Protein AF-A4FNT1-F1 (afdb_monomer_lite)

Secondary structure (DSSP, 8-state):
-----SSSSS----HHHHHHHHHHHHHHHHHHHHHHHGGGTTS---HHHHHHHHHHHTS-HHHHHHHHHHHHHHHHSPPPP------

Sequence (87 aa):
MLRRRSLLESMTPDHDGQLIAAEARSRRCRTNLALLRAPLAGLDLDTRDQATLTWLADRDPDAVNAVRALLERARAAPPIPDRVVAD

pLDDT: mean 84.28, std 16.74, range [46.12, 97.5]

Radius of gyration: 23.42 Å; chains: 1; bounding box: 60×31×72 Å

Structure (mmCIF, N/CA/C/O backbone):
data_AF-A4FNT1-F1
#
_entry.id   AF-A4FNT1-F1
#
loop_
_atom_site.group_PDB
_atom_site.id
_atom_site.type_symbol
_atom_site.label_atom_id
_atom_site.label_alt_id
_atom_site.label_comp_id
_atom_site.label_asym_id
_atom_site.label_entity_id
_atom_site.label_seq_id
_atom_site.pdbx_PDB_ins_code
_atom_site.Cartn_x
_atom_site.Cartn_y
_atom_site.Cartn_z
_atom_site.occupancy
_atom_site.B_iso_or_equiv
_atom_site.auth_seq_id
_atom_site.auth_comp_id
_atom_site.auth_asym_id
_atom_site.auth_atom_id
_atom_site.pdbx_PDB_model_num
ATOM 1 N N . MET A 1 1 ? 28.822 -13.547 -55.534 1.00 46.12 1 MET A N 1
ATOM 2 C CA . MET A 1 1 ? 29.321 -14.091 -54.251 1.00 46.12 1 MET A CA 1
ATOM 3 C C . MET A 1 1 ? 28.719 -13.288 -53.106 1.00 46.12 1 MET A C 1
ATOM 5 O O . MET A 1 1 ? 28.813 -12.068 -53.117 1.00 46.12 1 MET A O 1
ATOM 9 N N . LEU A 1 2 ? 28.013 -13.965 -52.195 1.00 50.00 2 LEU A N 1
ATOM 10 C CA . LEU A 1 2 ? 27.245 -13.375 -51.096 1.00 50.00 2 LEU A CA 1
ATOM 11 C C . LEU A 1 2 ? 28.157 -12.706 -50.049 1.00 50.00 2 LEU A C 1
ATOM 13 O O . LEU A 1 2 ? 28.920 -13.391 -49.376 1.00 50.00 2 LEU A O 1
ATOM 17 N N . ARG A 1 3 ? 27.982 -11.403 -49.811 1.00 54.59 3 ARG A N 1
ATOM 18 C CA . ARG A 1 3 ? 28.295 -10.759 -48.522 1.00 54.59 3 ARG A CA 1
ATOM 19 C C . ARG A 1 3 ? 27.022 -10.126 -47.968 1.00 54.59 3 ARG A C 1
ATOM 21 O O . ARG A 1 3 ? 26.803 -8.928 -48.075 1.00 54.59 3 ARG A O 1
ATOM 28 N N . ARG A 1 4 ? 26.135 -10.970 -47.440 1.00 54.44 4 ARG A N 1
ATOM 29 C CA . ARG A 1 4 ? 24.866 -10.567 -46.808 1.00 54.44 4 ARG A CA 1
ATOM 30 C C . ARG A 1 4 ? 24.655 -11.337 -45.498 1.00 54.44 4 ARG A C 1
ATOM 32 O O . ARG A 1 4 ? 23.614 -11.932 -45.267 1.00 54.44 4 ARG A O 1
ATOM 39 N N . ARG A 1 5 ? 25.702 -11.385 -44.674 1.00 53.03 5 ARG A N 1
ATOM 40 C CA . ARG A 1 5 ? 25.726 -11.969 -43.325 1.00 53.03 5 ARG A CA 1
ATOM 41 C C . ARG A 1 5 ? 26.584 -11.053 -42.452 1.00 53.03 5 ARG A C 1
ATOM 43 O O . ARG A 1 5 ? 27.777 -11.284 -42.369 1.00 53.03 5 ARG A O 1
ATOM 50 N N . SER A 1 6 ? 26.017 -9.945 -41.971 1.00 53.56 6 SER A N 1
ATOM 51 C CA . SER A 1 6 ? 26.471 -9.247 -40.747 1.00 53.56 6 SER A CA 1
ATOM 52 C C . SER A 1 6 ? 25.617 -8.007 -40.443 1.00 53.56 6 SER A C 1
ATOM 54 O O . SER A 1 6 ? 26.120 -6.900 -40.307 1.00 53.56 6 SER A O 1
ATOM 56 N N . LEU A 1 7 ? 24.292 -8.161 -40.408 1.00 50.84 7 LEU A N 1
ATOM 57 C CA . LEU A 1 7 ? 23.386 -7.107 -39.913 1.00 50.84 7 LEU A CA 1
ATOM 58 C C . LEU A 1 7 ? 22.364 -7.632 -38.892 1.00 50.84 7 LEU A C 1
ATOM 60 O O . LEU A 1 7 ? 21.500 -6.887 -38.453 1.00 50.84 7 LEU A O 1
ATOM 64 N N . LEU A 1 8 ? 22.463 -8.909 -38.506 1.00 51.75 8 LEU A N 1
ATOM 65 C CA . LEU A 1 8 ? 21.574 -9.535 -37.520 1.00 51.75 8 LEU A CA 1
ATOM 66 C C . LEU A 1 8 ? 22.269 -9.842 -36.184 1.00 51.75 8 LEU A C 1
ATOM 68 O O . LEU A 1 8 ? 21.586 -10.143 -35.217 1.00 51.75 8 LEU A O 1
ATOM 72 N N . GLU A 1 9 ? 23.598 -9.719 -36.100 1.00 47.72 9 GLU A N 1
ATOM 73 C CA . GLU A 1 9 ? 24.352 -9.912 -34.846 1.00 47.72 9 GLU A CA 1
ATOM 74 C C . GLU A 1 9 ? 24.512 -8.614 -34.035 1.00 47.72 9 GLU A C 1
ATOM 76 O O . GLU A 1 9 ? 24.930 -8.649 -32.886 1.00 47.72 9 GLU A O 1
ATOM 81 N N . SER A 1 10 ? 24.133 -7.460 -34.593 1.00 46.97 10 SER A N 1
ATOM 82 C CA . SER A 1 10 ? 24.249 -6.146 -33.942 1.00 46.97 10 SER A CA 1
ATOM 83 C C . SER A 1 10 ? 22.940 -5.639 -33.318 1.00 46.97 10 SER A C 1
ATOM 85 O O . SER A 1 10 ? 22.821 -4.454 -33.023 1.00 46.97 10 SER A O 1
ATOM 87 N N . MET A 1 11 ? 21.931 -6.501 -33.167 1.00 47.00 11 MET A N 1
ATOM 88 C CA . MET A 1 11 ? 20.576 -6.121 -32.741 1.00 47.00 11 MET A CA 1
ATOM 89 C C . MET A 1 11 ? 20.007 -7.009 -31.627 1.00 47.00 11 MET A C 1
ATOM 91 O O . MET A 1 11 ? 18.792 -7.121 -31.489 1.00 47.00 11 MET A O 1
ATOM 95 N N . THR A 1 12 ? 20.845 -7.629 -30.799 1.00 57.62 12 THR A N 1
ATOM 96 C CA . THR A 1 12 ? 20.370 -8.074 -29.484 1.00 57.62 12 THR A CA 1
ATOM 97 C C . THR A 1 12 ? 20.496 -6.881 -28.540 1.00 57.62 12 THR A C 1
ATOM 99 O O . THR A 1 12 ? 21.617 -6.571 -28.129 1.00 57.62 12 THR A O 1
ATOM 102 N N . PRO A 1 13 ? 19.407 -6.145 -28.236 1.00 59.41 13 PRO A N 1
ATOM 103 C CA . PRO A 1 13 ? 19.458 -5.172 -27.153 1.00 59.41 13 PRO A CA 1
ATOM 104 C C . PRO A 1 13 ? 19.927 -5.899 -25.890 1.00 59.41 13 PRO A C 1
ATOM 106 O O . PRO A 1 13 ? 19.587 -7.067 -25.730 1.00 59.41 13 PRO A O 1
ATOM 109 N N . ASP A 1 14 ? 20.720 -5.218 -25.060 1.00 75.88 14 ASP A N 1
ATOM 110 C CA . ASP A 1 14 ? 21.331 -5.698 -23.810 1.00 75.88 14 ASP A CA 1
ATOM 111 C C . ASP A 1 14 ? 20.342 -6.509 -22.947 1.00 75.88 14 ASP A C 1
ATOM 113 O O . ASP A 1 14 ? 19.630 -5.977 -22.093 1.00 75.88 14 ASP A O 1
ATOM 117 N N . HIS A 1 15 ? 20.225 -7.800 -23.260 1.00 76.81 15 HIS A N 1
ATOM 118 C CA . HIS A 1 15 ? 19.178 -8.676 -22.745 1.00 76.81 15 HIS A CA 1
ATOM 119 C C . HIS A 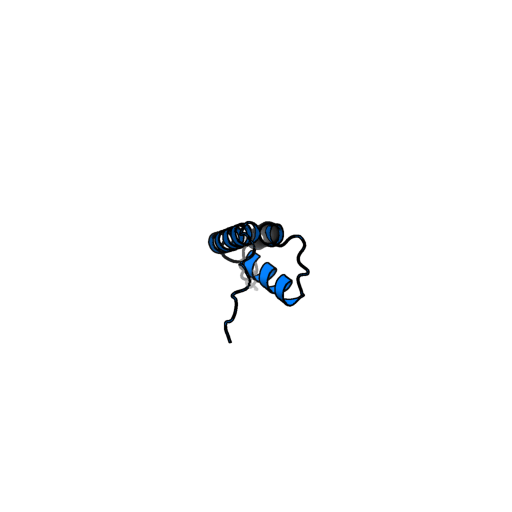1 15 ? 19.439 -8.970 -21.272 1.00 76.81 15 HIS A C 1
ATOM 121 O O . HIS A 1 15 ? 18.518 -8.937 -20.459 1.00 76.81 15 HIS A O 1
ATOM 127 N N . ASP A 1 16 ? 20.713 -9.144 -20.927 1.00 78.81 16 ASP A N 1
ATOM 128 C CA . ASP A 1 16 ? 21.172 -9.343 -19.560 1.00 78.81 16 ASP A CA 1
ATOM 129 C C . ASP A 1 16 ? 20.913 -8.088 -18.716 1.00 78.81 16 ASP A C 1
ATOM 131 O O . ASP A 1 16 ? 20.340 -8.189 -17.628 1.00 78.81 16 ASP A O 1
ATOM 135 N N . GLY A 1 17 ? 21.214 -6.891 -19.235 1.00 81.19 17 GLY A N 1
ATOM 136 C CA . GLY A 1 17 ? 20.878 -5.628 -18.573 1.00 81.19 17 GLY A CA 1
ATOM 137 C C . GLY A 1 17 ? 19.373 -5.450 -18.339 1.00 81.19 17 GLY A C 1
ATOM 138 O O . GLY A 1 17 ? 18.953 -5.018 -17.260 1.00 81.19 17 GLY A O 1
ATOM 139 N N . GLN A 1 18 ? 18.535 -5.842 -19.304 1.00 83.94 18 GLN A N 1
ATOM 140 C CA . GLN A 1 18 ? 17.073 -5.809 -19.164 1.00 83.94 18 GLN A CA 1
ATOM 141 C C . GLN A 1 18 ? 16.551 -6.817 -18.133 1.00 83.94 18 GLN A C 1
ATOM 143 O O . GLN A 1 18 ? 15.673 -6.470 -17.339 1.00 83.94 18 GLN A O 1
ATOM 148 N N . LEU A 1 19 ? 17.095 -8.037 -18.106 1.00 87.31 19 LEU A N 1
ATOM 149 C CA . L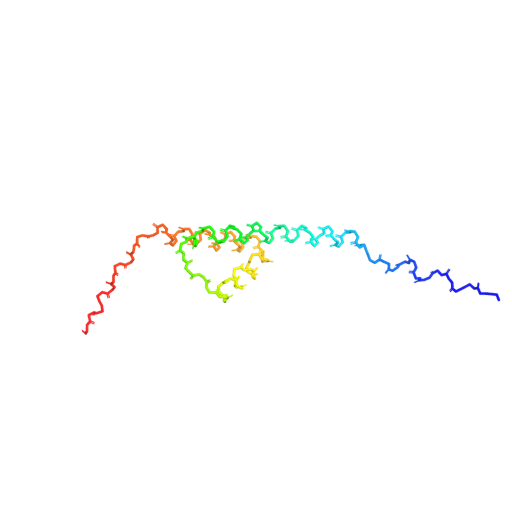EU A 1 19 ? 16.737 -9.063 -17.123 1.00 87.31 19 LEU A CA 1
ATOM 150 C C . LEU A 1 19 ? 17.102 -8.623 -15.700 1.00 87.31 19 LEU A C 1
ATOM 152 O O . LEU A 1 19 ? 16.261 -8.696 -14.802 1.00 87.31 19 LEU A O 1
ATOM 156 N N . ILE A 1 20 ? 18.308 -8.082 -15.505 1.00 89.19 20 ILE A N 1
ATOM 157 C CA . ILE A 1 20 ? 18.765 -7.555 -14.211 1.00 89.19 20 ILE A CA 1
ATOM 158 C C . ILE A 1 20 ? 17.861 -6.405 -13.748 1.00 89.19 20 ILE A C 1
ATOM 160 O O . ILE A 1 20 ? 17.421 -6.374 -12.593 1.00 89.19 20 ILE A O 1
ATOM 164 N N . ALA A 1 21 ? 17.530 -5.468 -14.642 1.00 86.62 21 ALA A N 1
ATOM 165 C CA . ALA A 1 21 ? 16.648 -4.348 -14.325 1.00 86.62 21 ALA A CA 1
ATOM 166 C C . ALA A 1 21 ? 15.222 -4.807 -13.964 1.00 86.62 21 ALA A C 1
ATOM 168 O O . ALA A 1 21 ? 14.624 -4.289 -13.012 1.00 86.62 21 ALA A O 1
ATOM 169 N N . ALA A 1 22 ? 14.684 -5.796 -14.684 1.00 88.88 22 ALA A N 1
ATOM 170 C CA . ALA A 1 22 ? 13.377 -6.384 -14.408 1.00 88.88 22 ALA A CA 1
ATOM 171 C C . ALA A 1 22 ? 13.353 -7.107 -13.053 1.00 88.88 22 ALA A C 1
ATOM 173 O O . ALA A 1 22 ? 12.417 -6.921 -12.270 1.00 88.88 22 ALA A O 1
ATOM 174 N N . GLU A 1 23 ? 14.398 -7.869 -12.723 1.00 93.44 23 GLU A N 1
ATOM 175 C CA . GLU A 1 23 ? 14.499 -8.543 -11.429 1.00 93.44 23 GLU A CA 1
ATOM 176 C C . GLU A 1 23 ? 14.617 -7.535 -10.276 1.00 93.44 23 GLU A C 1
ATOM 178 O O . GLU A 1 23 ? 13.922 -7.657 -9.262 1.00 93.44 23 GLU A O 1
ATOM 183 N N . ALA A 1 24 ? 15.426 -6.485 -10.442 1.00 90.19 24 ALA A N 1
ATOM 184 C CA . ALA A 1 24 ? 15.549 -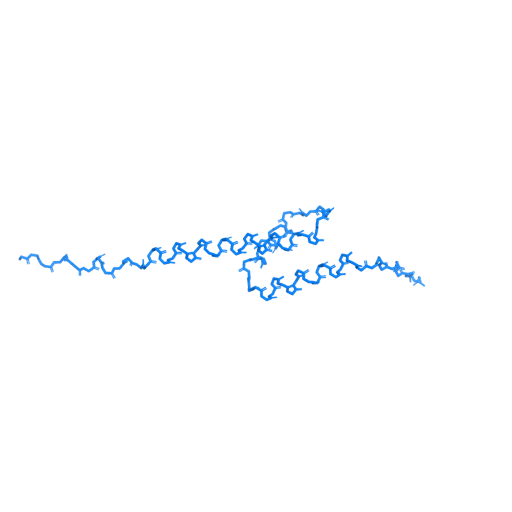5.411 -9.462 1.00 90.19 24 ALA A CA 1
ATOM 185 C C . ALA A 1 24 ? 14.218 -4.669 -9.251 1.00 90.19 24 ALA A C 1
ATOM 187 O O . ALA A 1 24 ? 13.856 -4.349 -8.114 1.00 90.19 24 ALA A O 1
ATOM 188 N N . ARG A 1 25 ? 13.448 -4.416 -10.320 1.00 89.88 25 ARG A N 1
ATOM 189 C CA . ARG A 1 25 ? 12.088 -3.860 -10.225 1.00 89.88 25 ARG A CA 1
ATOM 190 C C . ARG A 1 25 ? 11.153 -4.805 -9.471 1.00 89.88 25 ARG A C 1
ATOM 192 O O . ARG A 1 25 ? 10.514 -4.370 -8.519 1.00 89.88 25 ARG A O 1
ATOM 199 N N . SER A 1 26 ? 11.126 -6.087 -9.835 1.00 92.06 26 SER A N 1
ATOM 200 C CA . SER A 1 26 ? 10.301 -7.109 -9.175 1.00 92.06 26 SER A CA 1
ATOM 201 C C . SER A 1 26 ? 10.620 -7.229 -7.681 1.00 92.06 26 SER A C 1
ATOM 203 O O . SER A 1 26 ? 9.724 -7.270 -6.836 1.00 92.06 26 SER A O 1
ATOM 205 N N . ARG A 1 27 ? 11.908 -7.217 -7.319 1.00 93.25 27 ARG A N 1
ATOM 206 C CA . ARG A 1 27 ? 12.357 -7.240 -5.923 1.00 93.25 27 ARG A CA 1
ATOM 207 C C . ARG A 1 27 ? 11.898 -5.997 -5.160 1.00 93.25 27 ARG A C 1
ATOM 209 O O . ARG A 1 27 ? 11.333 -6.146 -4.081 1.00 93.25 27 ARG A O 1
ATOM 216 N N . ARG A 1 28 ? 12.074 -4.798 -5.729 1.00 93.25 28 ARG A N 1
ATOM 217 C CA . ARG A 1 28 ? 11.593 -3.542 -5.123 1.00 93.25 28 ARG A CA 1
ATOM 218 C C . ARG A 1 28 ? 10.079 -3.532 -4.944 1.00 93.25 28 ARG A C 1
ATOM 220 O O . ARG A 1 28 ? 9.616 -3.216 -3.856 1.00 93.25 28 ARG A O 1
ATOM 227 N N . CYS A 1 29 ? 9.326 -3.939 -5.964 1.00 94.81 29 CYS A N 1
ATOM 228 C CA . CYS A 1 29 ? 7.868 -4.012 -5.903 1.00 94.81 29 CYS A CA 1
ATOM 229 C C . CYS A 1 29 ? 7.402 -4.943 -4.772 1.00 94.81 29 CYS A C 1
ATOM 231 O O . CYS A 1 29 ? 6.567 -4.553 -3.960 1.00 94.81 29 CYS A O 1
ATOM 233 N N . ARG A 1 30 ? 8.010 -6.128 -4.619 1.00 95.69 30 ARG A N 1
ATOM 234 C CA . ARG A 1 30 ? 7.696 -7.034 -3.498 1.00 95.69 30 ARG A CA 1
ATOM 235 C C . ARG A 1 30 ? 7.981 -6.412 -2.130 1.00 95.69 30 ARG A C 1
ATOM 237 O O . ARG A 1 30 ? 7.140 -6.514 -1.239 1.00 95.69 30 ARG A O 1
ATOM 244 N N . THR A 1 31 ? 9.129 -5.756 -1.963 1.00 95.69 31 THR A N 1
ATOM 245 C CA . THR A 1 31 ? 9.471 -5.060 -0.710 1.00 95.69 31 THR A CA 1
ATOM 246 C C . THR A 1 31 ? 8.475 -3.940 -0.406 1.00 95.69 31 THR A C 1
ATOM 248 O O . THR A 1 31 ? 7.946 -3.868 0.701 1.00 95.69 31 THR A O 1
ATOM 251 N N . ASN A 1 32 ? 8.165 -3.102 -1.395 1.00 97.12 32 ASN A N 1
ATOM 252 C CA . ASN A 1 32 ? 7.215 -2.000 -1.261 1.00 97.12 32 ASN A CA 1
ATOM 253 C C . ASN A 1 32 ? 5.806 -2.498 -0.924 1.00 97.12 32 ASN A C 1
ATOM 255 O O . ASN A 1 32 ? 5.139 -1.932 -0.061 1.00 97.12 32 ASN A O 1
ATOM 259 N N . LEU A 1 33 ? 5.366 -3.587 -1.555 1.00 97.00 33 LEU A N 1
ATOM 260 C CA . LEU A 1 33 ? 4.072 -4.198 -1.271 1.00 97.00 33 LEU A CA 1
ATOM 261 C C . LEU A 1 33 ? 3.999 -4.700 0.176 1.00 97.00 33 LEU A C 1
ATOM 263 O O . LEU A 1 33 ? 2.999 -4.471 0.852 1.00 97.00 33 LEU A O 1
ATOM 267 N N . ALA A 1 34 ? 5.058 -5.343 0.674 1.00 95.62 34 ALA A N 1
ATOM 268 C CA . ALA A 1 34 ? 5.121 -5.782 2.067 1.00 95.62 34 ALA A CA 1
ATOM 269 C C . ALA A 1 34 ? 5.035 -4.594 3.041 1.00 95.62 34 ALA A C 1
ATOM 271 O O . ALA A 1 34 ? 4.275 -4.643 4.009 1.00 95.62 34 ALA A O 1
ATOM 272 N N . LEU A 1 35 ? 5.749 -3.504 2.745 1.00 95.38 35 LEU A N 1
ATOM 273 C CA . LEU A 1 35 ? 5.720 -2.275 3.538 1.00 95.38 35 LEU A CA 1
ATOM 274 C C . LEU A 1 35 ? 4.334 -1.616 3.570 1.00 95.38 35 LEU A C 1
ATOM 276 O O . LEU A 1 35 ? 3.916 -1.143 4.621 1.00 95.38 35 LEU A O 1
ATOM 280 N N . LEU A 1 36 ? 3.619 -1.591 2.443 1.00 97.00 36 LEU A N 1
ATOM 281 C CA . LEU A 1 36 ? 2.268 -1.027 2.360 1.00 97.00 36 LEU A CA 1
ATOM 282 C C . LEU A 1 36 ? 1.220 -1.898 3.068 1.00 97.00 36 LEU A C 1
ATOM 284 O O . LEU A 1 36 ? 0.252 -1.372 3.609 1.00 97.00 36 LEU A O 1
ATOM 288 N N . ARG A 1 37 ? 1.408 -3.224 3.089 1.00 96.31 37 ARG A N 1
ATOM 289 C CA . ARG A 1 37 ? 0.479 -4.163 3.742 1.00 96.31 37 ARG A CA 1
ATOM 290 C C . ARG A 1 37 ? 0.633 -4.215 5.259 1.00 96.31 37 ARG A C 1
ATOM 292 O O . ARG A 1 37 ? -0.351 -4.480 5.941 1.00 96.31 37 ARG A O 1
ATOM 299 N N . ALA A 1 38 ? 1.828 -3.964 5.793 1.00 95.69 38 ALA A N 1
ATOM 300 C CA . ALA A 1 38 ? 2.096 -4.007 7.232 1.00 95.69 38 ALA A CA 1
ATOM 301 C C . ALA A 1 38 ? 1.116 -3.164 8.088 1.00 95.69 38 ALA A C 1
ATOM 303 O O . ALA A 1 38 ? 0.510 -3.729 9.009 1.00 95.69 38 ALA A O 1
ATOM 304 N N . PRO A 1 39 ? 0.859 -1.873 7.787 1.00 95.81 39 PRO A N 1
ATOM 305 C CA . PRO A 1 39 ? -0.098 -1.073 8.554 1.00 95.81 39 PRO A CA 1
ATOM 306 C C . PRO A 1 39 ? -1.553 -1.538 8.405 1.00 95.81 39 PRO A C 1
ATOM 308 O O . PRO A 1 39 ? -2.368 -1.228 9.265 1.00 95.81 39 PRO A O 1
ATOM 311 N N . LEU A 1 40 ? -1.881 -2.311 7.369 1.00 95.94 40 LEU A N 1
ATOM 312 C CA . LEU A 1 40 ? -3.230 -2.822 7.099 1.00 95.94 40 LEU A CA 1
ATOM 313 C C . LEU A 1 40 ? -3.471 -4.225 7.685 1.00 95.94 40 LEU A C 1
ATOM 315 O O . LEU A 1 40 ? -4.509 -4.836 7.435 1.00 95.94 40 LEU A O 1
ATOM 319 N N . ALA A 1 41 ? -2.511 -4.773 8.437 1.00 93.69 41 ALA A N 1
ATOM 320 C CA . ALA A 1 41 ? -2.623 -6.110 9.007 1.00 93.69 41 ALA A CA 1
ATOM 321 C C . ALA A 1 41 ? -3.847 -6.231 9.932 1.00 93.69 41 ALA A C 1
ATOM 323 O O . ALA A 1 41 ? -3.964 -5.489 10.908 1.00 93.69 41 ALA A O 1
ATOM 324 N N . GLY A 1 42 ? -4.711 -7.206 9.638 1.00 93.00 42 GLY A N 1
ATOM 325 C CA . GLY A 1 42 ? -5.970 -7.446 10.349 1.00 93.00 42 GLY A CA 1
ATOM 326 C C . GLY A 1 42 ? -7.212 -6.917 9.626 1.00 93.00 42 GLY A C 1
ATOM 327 O O . GLY A 1 42 ? -8.317 -7.243 10.045 1.00 93.00 42 GLY A O 1
ATOM 328 N N . LEU A 1 43 ? -7.046 -6.153 8.541 1.00 94.44 43 LEU A N 1
ATOM 329 C CA . LEU A 1 43 ? -8.145 -5.799 7.645 1.00 94.44 43 LEU A CA 1
ATOM 330 C C . LEU A 1 43 ? -8.388 -6.914 6.626 1.00 94.44 43 LEU A C 1
ATOM 332 O O . LEU A 1 43 ? -7.438 -7.525 6.127 1.00 94.44 43 LEU A O 1
ATOM 336 N N . ASP A 1 44 ? -9.658 -7.138 6.297 1.00 95.38 44 ASP A N 1
ATOM 337 C CA . ASP A 1 44 ? -10.034 -7.931 5.132 1.00 95.38 44 ASP A CA 1
ATOM 338 C C . ASP A 1 44 ? -9.901 -7.047 3.886 1.00 95.38 44 ASP A C 1
ATOM 340 O O . ASP A 1 44 ? -10.597 -6.041 3.757 1.00 95.38 44 ASP A O 1
ATOM 344 N N . LEU A 1 45 ? -8.931 -7.370 3.029 1.00 95.12 45 LEU A N 1
ATOM 345 C CA . LEU A 1 45 ? -8.609 -6.596 1.830 1.00 95.12 45 LEU A CA 1
ATOM 346 C C . LEU A 1 45 ? -9.158 -7.321 0.613 1.00 95.12 45 LEU A C 1
ATOM 348 O O . LEU A 1 45 ? -8.733 -8.445 0.316 1.00 95.12 45 LEU A O 1
ATOM 352 N N . ASP A 1 46 ? -10.045 -6.657 -0.119 1.00 97.00 46 ASP A N 1
ATOM 353 C CA . ASP A 1 46 ? -10.668 -7.253 -1.288 1.00 97.00 46 ASP A CA 1
ATOM 354 C C . ASP A 1 46 ? -9.704 -7.314 -2.493 1.00 97.00 46 ASP A C 1
ATOM 356 O O . ASP A 1 46 ? -8.548 -6.877 -2.464 1.00 97.00 46 ASP A O 1
ATOM 360 N N . THR A 1 47 ? -10.175 -7.878 -3.606 1.00 96.88 47 THR A N 1
ATOM 361 C CA . THR A 1 47 ? -9.353 -8.004 -4.822 1.00 96.88 47 THR A CA 1
ATOM 362 C C . THR A 1 47 ? -8.911 -6.643 -5.375 1.00 96.88 47 THR A C 1
ATOM 364 O O . THR A 1 47 ? -7.803 -6.518 -5.906 1.00 96.88 47 THR A O 1
ATOM 367 N N . ARG A 1 48 ? -9.753 -5.613 -5.256 1.00 97.38 48 ARG A N 1
ATOM 368 C CA . ARG A 1 48 ? -9.466 -4.262 -5.738 1.00 97.38 48 ARG A CA 1
ATOM 369 C C . ARG A 1 48 ? -8.428 -3.576 -4.855 1.00 97.38 48 ARG A C 1
ATOM 371 O O . ARG A 1 48 ? -7.532 -2.923 -5.396 1.00 97.38 48 ARG A O 1
ATOM 378 N N . ASP A 1 49 ? -8.494 -3.760 -3.544 1.00 97.00 49 ASP A N 1
ATOM 379 C CA . ASP A 1 49 ? -7.498 -3.261 -2.597 1.00 97.00 49 ASP A CA 1
ATOM 380 C C . ASP A 1 49 ? -6.132 -3.881 -2.886 1.00 97.00 49 ASP A C 1
ATOM 382 O O . ASP A 1 49 ? -5.141 -3.169 -3.059 1.00 97.00 49 ASP A O 1
ATOM 386 N N . GLN A 1 50 ? -6.079 -5.206 -3.049 1.00 95.94 50 GLN A N 1
ATOM 387 C CA . GLN A 1 50 ? -4.838 -5.916 -3.372 1.00 95.94 50 GLN A CA 1
ATOM 388 C C . GLN A 1 50 ? -4.243 -5.454 -4.711 1.00 95.94 50 GLN A C 1
ATOM 390 O O . GLN A 1 50 ? -3.031 -5.232 -4.814 1.00 95.94 50 GLN A O 1
ATOM 395 N N . ALA A 1 51 ? -5.083 -5.264 -5.734 1.00 96.19 51 ALA A N 1
ATOM 396 C CA . ALA A 1 51 ? -4.652 -4.731 -7.024 1.00 96.19 51 ALA A CA 1
ATOM 397 C C . ALA A 1 51 ? -4.115 -3.296 -6.894 1.00 96.19 51 ALA A C 1
ATOM 399 O O . ALA A 1 51 ? -3.083 -2.968 -7.481 1.00 96.19 51 ALA A O 1
ATOM 400 N N . THR A 1 52 ? -4.763 -2.462 -6.079 1.00 96.75 52 THR A N 1
ATOM 401 C CA . THR A 1 52 ? -4.349 -1.075 -5.825 1.00 96.75 52 THR A CA 1
ATOM 402 C C . THR A 1 52 ? -3.009 -1.017 -5.095 1.00 96.75 52 THR A C 1
ATOM 404 O O . THR A 1 52 ? -2.115 -0.279 -5.508 1.00 96.75 52 THR A O 1
ATOM 407 N N . LEU A 1 53 ? -2.821 -1.835 -4.056 1.00 96.94 53 LEU A N 1
ATOM 408 C CA . LEU A 1 53 ? -1.559 -1.924 -3.319 1.00 96.94 53 LEU A CA 1
ATOM 409 C C . LEU A 1 53 ? -0.421 -2.430 -4.210 1.00 96.94 53 LEU A C 1
ATOM 411 O O . LEU A 1 53 ? 0.686 -1.899 -4.152 1.00 96.94 53 LEU A O 1
ATOM 415 N N . THR A 1 54 ? -0.696 -3.410 -5.073 1.00 96.12 54 THR A N 1
ATOM 416 C CA . THR A 1 54 ? 0.281 -3.925 -6.046 1.00 96.12 54 THR A CA 1
ATOM 417 C C . THR A 1 54 ? 0.653 -2.860 -7.077 1.00 96.12 54 THR A C 1
ATOM 419 O O . THR A 1 54 ? 1.831 -2.654 -7.361 1.00 96.12 54 THR A O 1
ATOM 422 N N . TRP A 1 55 ? -0.339 -2.134 -7.601 1.00 95.12 55 TRP A N 1
ATOM 423 C CA . TRP A 1 55 ? -0.126 -1.019 -8.523 1.00 95.12 55 TRP A CA 1
ATOM 424 C C . TRP A 1 55 ? 0.697 0.105 -7.891 1.00 95.12 55 TRP A C 1
ATOM 426 O O . TRP A 1 55 ? 1.545 0.686 -8.571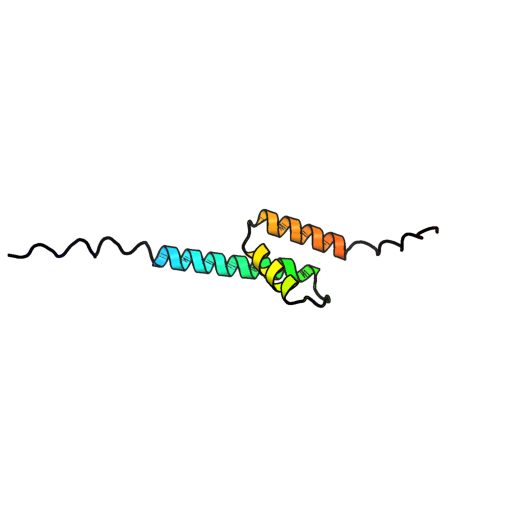 1.00 95.12 5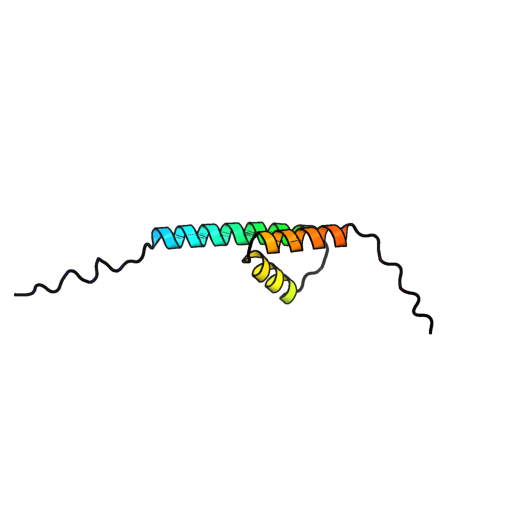5 TRP A O 1
ATOM 436 N N . LEU A 1 56 ? 0.458 0.407 -6.611 1.00 96.19 56 LEU A N 1
ATOM 437 C CA . LEU A 1 56 ? 1.170 1.443 -5.868 1.00 96.19 56 LEU A CA 1
ATOM 438 C C . LEU A 1 56 ? 2.605 1.019 -5.538 1.00 96.19 56 LEU A C 1
ATOM 440 O O . LEU A 1 56 ? 3.516 1.831 -5.644 1.00 96.19 56 LEU A O 1
ATOM 444 N N . ALA A 1 57 ? 2.826 -0.247 -5.183 1.00 96.44 57 ALA A N 1
ATOM 445 C CA . ALA A 1 57 ? 4.146 -0.776 -4.844 1.00 96.44 57 ALA A CA 1
ATOM 446 C C . ALA A 1 57 ? 5.166 -0.672 -5.993 1.00 96.44 57 ALA A C 1
ATOM 448 O O . ALA A 1 57 ? 6.373 -0.608 -5.751 1.00 96.44 57 ALA A O 1
ATOM 449 N N . ASP A 1 58 ? 4.674 -0.628 -7.232 1.00 94.19 58 ASP A N 1
ATOM 450 C CA . ASP A 1 58 ? 5.463 -0.478 -8.456 1.00 94.19 58 ASP A CA 1
ATOM 451 C C . ASP A 1 58 ? 5.720 1.000 -8.850 1.00 94.19 58 ASP A C 1
ATOM 453 O O . ASP A 1 58 ? 6.339 1.283 -9.883 1.00 94.19 58 ASP A O 1
ATOM 457 N N . ARG A 1 59 ? 5.232 1.957 -8.044 1.00 91.81 59 ARG A N 1
ATOM 458 C CA . ARG A 1 59 ? 5.423 3.405 -8.230 1.00 91.81 59 ARG A CA 1
ATOM 459 C C . ARG A 1 59 ? 6.729 3.890 -7.606 1.00 91.81 59 ARG A C 1
ATOM 461 O O . ARG A 1 59 ? 7.537 3.120 -7.089 1.00 91.81 59 ARG A O 1
ATOM 468 N N . ASP A 1 60 ? 6.927 5.198 -7.715 1.00 90.06 60 ASP A N 1
ATOM 469 C CA . ASP A 1 60 ? 8.060 5.902 -7.140 1.00 90.06 60 ASP A CA 1
ATOM 470 C C . ASP A 1 60 ? 8.214 5.612 -5.625 1.00 90.06 60 ASP A C 1
ATOM 472 O O . ASP A 1 60 ? 7.210 5.627 -4.899 1.00 90.06 60 ASP A O 1
ATOM 476 N N . PRO A 1 61 ? 9.440 5.334 -5.133 1.00 89.31 61 PRO A N 1
ATOM 477 C CA . PRO A 1 61 ? 9.676 5.001 -3.729 1.00 89.31 61 PRO A CA 1
ATOM 478 C C . PRO A 1 61 ? 9.202 6.065 -2.733 1.00 89.31 61 PRO A C 1
ATOM 480 O O . PRO A 1 61 ? 8.765 5.704 -1.637 1.00 89.31 61 PRO A O 1
ATOM 483 N N . ASP A 1 62 ? 9.243 7.350 -3.088 1.00 93.31 62 ASP A N 1
ATOM 484 C CA . ASP A 1 62 ? 8.827 8.422 -2.183 1.00 93.31 62 ASP A CA 1
ATOM 485 C C . ASP A 1 62 ? 7.308 8.431 -2.019 1.00 93.31 62 ASP A C 1
ATOM 487 O O . ASP A 1 62 ? 6.802 8.560 -0.901 1.00 93.31 62 ASP A O 1
ATOM 491 N N . ALA A 1 63 ? 6.568 8.181 -3.104 1.00 92.88 63 ALA A N 1
ATOM 492 C CA . ALA A 1 63 ? 5.117 8.019 -3.050 1.00 92.88 63 ALA A CA 1
ATOM 493 C C . ALA A 1 63 ? 4.713 6.814 -2.181 1.00 92.88 63 ALA A C 1
ATOM 495 O O . ALA A 1 63 ? 3.825 6.929 -1.332 1.00 92.88 63 ALA A O 1
ATOM 496 N N . VAL A 1 64 ? 5.396 5.674 -2.339 1.00 95.56 64 VAL A N 1
ATOM 497 C CA . VAL A 1 64 ? 5.178 4.481 -1.501 1.00 95.56 64 VAL A CA 1
ATOM 498 C C . VAL A 1 64 ? 5.424 4.803 -0.026 1.00 95.56 64 VAL A C 1
ATOM 500 O O . VAL A 1 64 ? 4.595 4.480 0.828 1.00 95.56 64 VAL A O 1
ATOM 503 N N . ASN A 1 65 ? 6.535 5.472 0.286 1.00 95.50 65 ASN A N 1
ATOM 504 C CA . ASN A 1 65 ? 6.885 5.840 1.655 1.00 95.50 65 ASN A CA 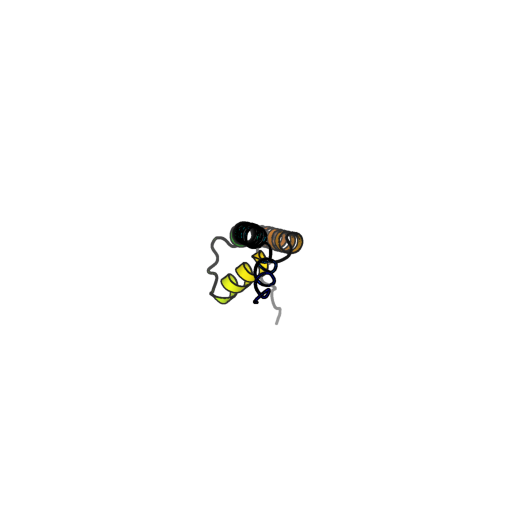1
ATOM 505 C C . ASN A 1 65 ? 5.894 6.831 2.273 1.00 95.50 65 ASN A C 1
ATOM 507 O O . ASN A 1 65 ? 5.527 6.671 3.441 1.00 95.50 65 ASN A O 1
ATOM 511 N N . ALA A 1 66 ? 5.434 7.818 1.503 1.00 96.62 66 ALA A N 1
ATOM 512 C CA . ALA A 1 66 ? 4.441 8.787 1.947 1.00 96.62 66 ALA A CA 1
ATOM 513 C C . ALA A 1 66 ? 3.107 8.110 2.299 1.00 96.62 66 ALA A C 1
ATOM 515 O O . ALA A 1 66 ? 2.558 8.362 3.376 1.00 96.62 66 ALA A O 1
ATOM 516 N N . VAL A 1 67 ? 2.618 7.204 1.441 1.00 97.50 67 VAL A N 1
ATOM 517 C CA . VAL A 1 67 ? 1.377 6.454 1.693 1.00 97.50 67 VAL A CA 1
ATOM 518 C C . VAL A 1 67 ? 1.538 5.512 2.883 1.00 97.50 67 VAL A C 1
ATOM 520 O O . VAL A 1 67 ? 0.693 5.524 3.775 1.00 97.50 67 VAL A O 1
ATOM 523 N N . ARG A 1 68 ? 2.644 4.762 2.971 1.00 96.94 68 ARG A N 1
ATOM 524 C CA . ARG A 1 68 ? 2.941 3.914 4.137 1.00 96.94 68 ARG A CA 1
ATOM 525 C C . ARG A 1 68 ? 2.877 4.716 5.436 1.00 96.94 68 ARG A C 1
ATOM 527 O O . ARG A 1 68 ? 2.190 4.319 6.370 1.00 96.94 68 ARG A O 1
ATOM 534 N N . ALA A 1 69 ? 3.563 5.858 5.493 1.00 97.06 69 ALA A N 1
ATOM 535 C CA . ALA A 1 69 ? 3.582 6.703 6.683 1.00 97.06 69 ALA A CA 1
ATOM 536 C C . ALA A 1 69 ? 2.189 7.247 7.038 1.00 97.06 69 ALA A C 1
ATOM 538 O O . ALA A 1 69 ? 1.875 7.401 8.217 1.00 97.06 69 ALA A O 1
ATOM 539 N N . LEU A 1 70 ? 1.351 7.541 6.040 1.00 97.12 70 LEU A N 1
ATOM 540 C CA . LEU A 1 70 ? -0.035 7.947 6.263 1.00 97.12 70 LEU A CA 1
ATOM 541 C C . LEU A 1 70 ? -0.868 6.816 6.879 1.00 97.12 70 LEU A C 1
ATOM 543 O O . LEU A 1 70 ? -1.572 7.064 7.855 1.00 97.12 70 LEU A O 1
ATOM 547 N N . LEU A 1 71 ? -0.754 5.594 6.353 1.00 96.44 71 LEU A N 1
ATOM 548 C CA . LEU A 1 71 ? -1.471 4.424 6.868 1.00 96.44 71 LEU A CA 1
ATOM 549 C C . LEU A 1 71 ? -1.064 4.089 8.309 1.00 96.44 71 LEU A C 1
ATOM 551 O O . LEU A 1 71 ? -1.929 3.843 9.143 1.00 96.44 71 LEU A O 1
ATOM 555 N N . GLU A 1 72 ? 0.231 4.153 8.627 1.00 96.44 72 GLU A N 1
ATOM 556 C CA . GLU A 1 72 ? 0.728 3.957 9.999 1.00 96.44 72 GLU A CA 1
ATOM 557 C C . GLU A 1 72 ? 0.139 4.989 10.972 1.00 96.44 72 GLU A C 1
ATOM 559 O O . GLU A 1 72 ? -0.324 4.640 12.058 1.00 96.44 72 GLU A O 1
ATOM 564 N N . ARG A 1 73 ? 0.086 6.268 10.573 1.00 95.62 73 ARG A N 1
ATOM 565 C CA . ARG A 1 73 ? -0.543 7.313 11.396 1.00 95.62 73 ARG A CA 1
ATOM 566 C C . ARG A 1 73 ? -2.042 7.093 11.561 1.00 95.62 73 ARG A C 1
ATOM 568 O O . ARG A 1 73 ? -2.549 7.300 12.656 1.00 95.62 73 ARG A O 1
ATOM 575 N N . ALA A 1 74 ? -2.739 6.686 10.500 1.00 93.00 74 ALA A N 1
ATOM 576 C CA . ALA A 1 74 ? -4.168 6.394 10.559 1.00 93.00 74 ALA A CA 1
ATOM 577 C C . ALA A 1 74 ? -4.461 5.223 11.508 1.00 93.00 74 ALA A C 1
ATOM 579 O O . ALA A 1 74 ? -5.386 5.306 12.306 1.00 93.00 74 ALA A O 1
ATOM 580 N N . ARG A 1 75 ? -3.632 4.172 11.482 1.00 92.00 75 ARG A N 1
ATOM 581 C CA . ARG A 1 75 ? -3.739 3.029 12.398 1.00 92.00 75 ARG A CA 1
ATOM 582 C C . ARG A 1 75 ? -3.501 3.419 13.858 1.00 92.00 75 ARG A C 1
ATOM 584 O O . ARG A 1 75 ? -4.154 2.884 14.745 1.00 92.00 75 ARG A O 1
ATOM 591 N N . ALA A 1 76 ? -2.541 4.307 14.106 1.00 93.31 76 ALA A N 1
ATOM 592 C CA . ALA A 1 76 ? -2.207 4.774 15.449 1.00 93.31 76 ALA A CA 1
ATOM 593 C C . ALA A 1 76 ? -3.182 5.836 15.988 1.00 93.31 76 ALA A C 1
ATOM 595 O O . ALA A 1 76 ? -3.130 6.164 17.175 1.00 93.31 76 ALA A O 1
ATOM 596 N N . ALA A 1 77 ? -4.036 6.407 15.135 1.00 90.88 77 ALA A N 1
ATOM 597 C CA . ALA A 1 77 ? -4.978 7.433 15.543 1.00 90.88 77 ALA A CA 1
ATOM 598 C C . ALA A 1 77 ? -6.081 6.836 16.438 1.00 90.88 77 ALA A C 1
ATOM 600 O O . ALA A 1 77 ? -6.565 5.733 16.172 1.00 90.88 77 ALA A O 1
ATOM 601 N N . PRO A 1 78 ? -6.514 7.558 17.486 1.00 87.69 78 PRO A N 1
ATOM 602 C CA . PRO A 1 78 ? -7.686 7.157 18.250 1.00 87.69 78 PRO A CA 1
ATOM 603 C C . PRO A 1 78 ? -8.927 7.146 17.343 1.00 87.69 78 PRO A C 1
ATOM 605 O O . PRO A 1 78 ? -8.989 7.925 16.384 1.00 87.69 78 PRO A O 1
ATOM 608 N N . PRO A 1 79 ? -9.927 6.295 17.640 1.00 83.19 79 PRO A N 1
ATOM 609 C CA . PRO A 1 79 ? -11.176 6.295 16.895 1.00 83.19 79 PRO A CA 1
ATOM 610 C C . PRO A 1 79 ? -11.779 7.697 16.932 1.00 83.19 79 PRO A C 1
ATOM 612 O O . PRO A 1 79 ? -11.860 8.326 17.991 1.00 83.19 79 PRO A O 1
ATOM 615 N N . ILE A 1 80 ? -12.169 8.200 15.762 1.00 81.31 80 ILE A N 1
ATOM 616 C CA . ILE A 1 80 ? -12.866 9.478 15.676 1.00 81.31 80 ILE A CA 1
ATOM 617 C C . ILE A 1 80 ? -14.213 9.257 16.373 1.00 81.31 80 ILE A C 1
ATOM 619 O O . ILE A 1 80 ? -14.941 8.358 15.948 1.00 81.31 80 ILE A O 1
ATOM 623 N N . PRO A 1 81 ? -14.535 10.002 17.449 1.00 77.75 81 PRO A N 1
ATOM 624 C CA . PRO A 1 81 ? -15.833 9.876 18.090 1.00 77.75 81 PRO A CA 1
ATOM 625 C C . PRO A 1 81 ? -16.900 10.119 17.032 1.00 77.75 81 PRO A C 1
ATOM 627 O O . PRO A 1 81 ? -16.756 11.059 16.239 1.00 77.75 81 PRO A O 1
ATOM 630 N N . ASP A 1 82 ? -17.923 9.259 17.004 1.00 71.62 82 ASP A N 1
ATOM 631 C CA . ASP A 1 82 ? -19.061 9.432 16.109 1.00 71.62 82 ASP A CA 1
ATOM 632 C C . ASP A 1 82 ? -19.480 10.890 16.201 1.00 71.62 82 ASP A C 1
ATOM 634 O O . ASP A 1 82 ? -19.775 11.411 17.283 1.00 71.62 82 ASP A O 1
ATOM 638 N N . ARG A 1 83 ? -19.413 11.588 15.065 1.00 63.88 83 ARG A N 1
ATOM 639 C CA . ARG A 1 83 ? -20.018 12.905 14.983 1.00 63.88 83 ARG A CA 1
ATOM 640 C C . ARG A 1 83 ? -21.465 12.664 15.363 1.00 63.88 83 ARG A C 1
ATOM 642 O O . ARG A 1 83 ? -22.171 11.988 14.623 1.00 63.88 83 ARG A O 1
ATOM 649 N N . VAL A 1 84 ? -21.876 13.184 16.516 1.00 56.91 84 VAL A N 1
ATOM 650 C CA . VAL A 1 84 ? -23.283 13.384 16.827 1.00 56.91 84 VAL A CA 1
ATOM 651 C C . VAL A 1 84 ? -23.796 14.240 15.677 1.00 56.91 84 VAL A C 1
ATOM 653 O O . VAL A 1 84 ? -23.556 15.447 15.631 1.00 56.91 84 VAL A O 1
ATOM 656 N N . VAL A 1 85 ? -24.375 13.586 14.673 1.00 58.22 85 VAL A N 1
ATOM 657 C CA . VAL A 1 85 ? -25.214 14.237 13.683 1.00 58.22 85 VAL A CA 1
ATOM 658 C C . VAL A 1 85 ? -26.405 14.685 14.513 1.00 58.22 85 VAL A C 1
ATOM 660 O O . VAL A 1 85 ? -27.256 13.878 14.866 1.00 58.22 85 VAL A O 1
ATOM 663 N N . ALA A 1 86 ? -26.354 15.928 14.987 1.00 55.06 86 ALA A N 1
ATOM 664 C CA . ALA A 1 86 ? -27.532 16.571 15.530 1.00 55.06 86 ALA A CA 1
ATOM 665 C C . ALA A 1 86 ? -28.511 16.705 14.360 1.00 55.06 86 ALA A C 1
ATOM 667 O O . ALA A 1 86 ? -28.147 17.303 13.342 1.00 55.06 86 ALA A O 1
ATOM 668 N N . ASP A 1 87 ? -29.668 16.059 14.505 1.00 55.47 87 ASP A N 1
ATOM 669 C CA . ASP A 1 87 ? -30.829 16.189 13.618 1.00 55.47 87 ASP A CA 1
ATOM 670 C C . ASP A 1 87 ? -31.232 17.659 13.403 1.00 55.47 87 ASP A C 1
ATOM 672 O O . ASP A 1 87 ? -31.111 18.466 14.360 1.00 55.47 87 ASP A O 1
#

Foldseek 3Di:
DDPPPDPVVVPPDPVVVVVVVVVVLVVQLVVLLVLQCVLVPPDDADPVNSVVSSVQSSDDPVSSVVNSVVSNVVSVDDPDPPPPPDD

Organism: Saccharopolyspora erythraea (strain ATCC 11635 / DSM 40517 / JCM 4748 / NBRC 13426 / NCIMB 8594 / NRRL 2338) (NCBI:txid405948)